Protein AF-A0A6B3CYW4-F1 (afdb_monomer)

Foldseek 3Di:
DEEPDPQQKEFDAQPVLVVVLVVLCVVFNDPPDDADRGQQDMDTPLRLVVLLCVLVVHDPVVDDYDHDDPPRDRYDDDDRVCSCVRRVRHGDADPSNSSNVD

Mean predicted aligned error: 2.9 Å

Radius of gyration: 16.27 Å; Cα contacts (8 Å, |Δi|>4): 127; chains: 1; bounding box: 39×22×42 Å

Solvent-accessible surface area (backbone atoms only — not comparable to full-atom values): 6352 Å² total; per-residue (Å²): 115,43,58,60,69,79,75,39,32,36,55,54,73,46,69,67,45,54,50,52,46,51,52,50,42,73,76,69,52,61,89,95,63,86,69,50,86,52,66,78,45,68,47,34,61,65,58,52,51,49,52,54,30,56,76,69,74,44,64,76,82,76,63,41,77,40,83,63,66,86,89,65,76,50,68,51,81,60,80,23,59,67,33,34,73,75,70,64,51,73,72,82,64,53,69,70,61,42,62,73,73,106

Sequence (102 aa):
PVYASSGNRREWIHALDHCRAIDTVLARGRIGETYHVGTGVEASVEELADLVLDELGLPSSQRTTVPDRPGHDRRYLLDSSKLRDELGWRPQIEFEAGVRET

Structure (mmCIF, N/CA/C/O backbone):
data_AF-A0A6B3CYW4-F1
#
_entry.id   AF-A0A6B3CYW4-F1
#
loop_
_atom_site.group_PDB
_atom_site.id
_atom_site.type_symbol
_atom_site.label_atom_id
_atom_site.label_alt_id
_atom_site.label_comp_id
_atom_site.label_asym_id
_atom_site.label_entity_id
_atom_site.label_seq_id
_atom_site.pdbx_PDB_ins_code
_atom_site.Cartn_x
_atom_site.Cartn_y
_atom_site.Cartn_z
_atom_site.occupancy
_atom_site.B_iso_or_equiv
_atom_site.auth_seq_id
_atom_site.auth_comp_id
_atom_site.auth_asym_id
_atom_site.auth_atom_id
_atom_site.pdbx_PDB_model_num
ATOM 1 N N . PRO A 1 1 ? -5.354 -4.102 17.284 1.00 89.62 1 PRO A N 1
ATOM 2 C CA . PRO A 1 1 ? -5.037 -2.840 17.997 1.00 89.62 1 PRO A CA 1
ATOM 3 C C . PRO A 1 1 ? -4.619 -1.776 16.978 1.00 89.62 1 PRO A C 1
ATOM 5 O O . PRO A 1 1 ? -3.959 -2.123 16.003 1.00 89.62 1 PRO A O 1
ATOM 8 N N . VAL A 1 2 ? -4.999 -0.520 17.191 1.00 92.44 2 VAL A N 1
ATOM 9 C CA . VAL A 1 2 ? -4.631 0.637 16.364 1.00 92.44 2 VAL A CA 1
ATOM 10 C C . VAL A 1 2 ? -3.884 1.661 17.213 1.00 92.44 2 VAL A C 1
ATOM 12 O O . VAL A 1 2 ? -4.086 1.737 18.423 1.00 92.44 2 VAL A O 1
ATOM 15 N N . TYR A 1 3 ? -2.985 2.420 16.598 1.00 93.06 3 TYR A N 1
ATOM 16 C CA . TYR A 1 3 ? -2.235 3.463 17.295 1.00 93.06 3 TYR A CA 1
ATOM 17 C C . TYR A 1 3 ? -3.139 4.646 17.685 1.00 93.06 3 TYR A C 1
ATOM 19 O O . TYR A 1 3 ? -4.175 4.867 17.063 1.00 93.06 3 TYR A O 1
ATOM 27 N N . ALA A 1 4 ? -2.777 5.364 18.750 1.00 86.56 4 ALA A N 1
ATOM 28 C CA . ALA A 1 4 ? -3.594 6.427 19.336 1.00 86.56 4 ALA A CA 1
ATOM 29 C C . ALA A 1 4 ? -3.692 7.677 18.459 1.00 86.56 4 ALA A C 1
ATOM 31 O O . ALA A 1 4 ? -4.749 8.308 18.411 1.00 86.56 4 ALA A O 1
ATOM 32 N N . SER A 1 5 ? -2.609 8.034 17.770 1.00 83.44 5 SER A N 1
ATOM 33 C CA . SER A 1 5 ? -2.627 9.088 16.767 1.00 83.44 5 SER A CA 1
ATOM 34 C C . SER A 1 5 ? -3.475 8.651 15.587 1.00 83.44 5 SER A C 1
ATOM 36 O O . SER A 1 5 ? -3.112 7.726 14.855 1.00 83.44 5 SER A O 1
ATOM 38 N N . SER A 1 6 ? -4.570 9.375 15.381 1.00 72.00 6 SER A N 1
ATOM 39 C CA . SER A 1 6 ? -5.415 9.193 14.217 1.00 72.00 6 SER A CA 1
ATOM 40 C C . SER A 1 6 ? -4.816 9.845 12.973 1.00 72.00 6 SER A C 1
ATOM 42 O O . SER A 1 6 ? -4.092 10.843 13.043 1.00 72.00 6 SER A O 1
ATOM 44 N N . GLY A 1 7 ? -5.106 9.264 11.808 1.00 76.31 7 GLY A N 1
ATOM 45 C CA . GLY A 1 7 ? -4.737 9.849 10.514 1.00 76.31 7 GLY A CA 1
ATOM 46 C C . GLY A 1 7 ? -3.403 9.378 9.935 1.00 76.31 7 GLY A C 1
ATOM 47 O O . GLY A 1 7 ? -2.906 9.992 8.988 1.00 76.31 7 GLY A O 1
ATOM 48 N N . ASN A 1 8 ? -2.835 8.281 10.446 1.00 90.69 8 ASN A N 1
ATOM 49 C CA . ASN A 1 8 ? -1.755 7.590 9.745 1.00 90.69 8 ASN A CA 1
ATOM 50 C C . ASN A 1 8 ? -2.309 6.980 8.453 1.00 90.69 8 ASN A C 1
ATOM 52 O O . ASN A 1 8 ? -3.087 6.030 8.503 1.00 90.69 8 ASN A O 1
ATOM 56 N N . ARG A 1 9 ? -1.908 7.513 7.298 1.00 94.94 9 ARG A N 1
ATOM 57 C CA . ARG A 1 9 ? -2.374 7.046 5.985 1.00 94.94 9 ARG A CA 1
ATOM 58 C C . ARG A 1 9 ? -1.298 6.250 5.273 1.00 94.94 9 ARG A C 1
ATOM 60 O O . ARG A 1 9 ? -0.109 6.585 5.326 1.00 94.94 9 ARG A O 1
ATOM 67 N N . ARG A 1 10 ? -1.715 5.176 4.622 1.00 96.88 10 ARG A N 1
ATOM 68 C CA . ARG A 1 10 ? -0.850 4.332 3.808 1.00 96.88 10 ARG A CA 1
ATOM 69 C C . ARG A 1 10 ? -1.495 4.146 2.453 1.00 96.88 10 ARG A C 1
ATOM 71 O O . ARG A 1 10 ? -2.713 4.030 2.349 1.00 96.88 10 ARG A O 1
ATOM 78 N N . GLU A 1 11 ? -0.656 4.120 1.436 1.00 97.75 11 GLU A N 1
ATOM 79 C CA . GLU A 1 11 ? -1.006 3.534 0.158 1.00 97.75 11 GLU A CA 1
ATOM 80 C C . GLU A 1 11 ? -1.003 2.007 0.293 1.00 97.75 11 GLU A C 1
ATOM 82 O O . GLU A 1 11 ? -0.047 1.430 0.819 1.00 97.75 11 GLU A O 1
ATOM 87 N N . TRP A 1 12 ? -2.074 1.358 -0.161 1.00 98.00 12 TRP A N 1
ATOM 88 C CA . TRP A 1 12 ? -2.235 -0.093 -0.072 1.00 98.00 12 TRP A CA 1
ATOM 89 C C . TRP A 1 12 ? -2.117 -0.731 -1.454 1.00 98.00 12 TRP A C 1
ATOM 91 O O . TRP A 1 12 ? -2.667 -0.231 -2.436 1.00 98.00 12 TRP A O 1
ATOM 101 N N . ILE A 1 13 ? -1.404 -1.853 -1.530 1.00 98.38 13 ILE A N 1
ATOM 102 C CA . ILE A 1 13 ? -1.229 -2.641 -2.750 1.00 98.38 13 ILE A CA 1
ATOM 103 C C . ILE A 1 13 ? -1.327 -4.125 -2.414 1.00 98.38 13 ILE A C 1
ATOM 105 O O . ILE A 1 13 ? -0.717 -4.588 -1.449 1.00 98.38 13 ILE A O 1
ATOM 109 N N . HIS A 1 14 ? -2.072 -4.879 -3.221 1.00 98.50 14 HIS A N 1
ATOM 110 C CA . HIS A 1 14 ? -2.093 -6.329 -3.095 1.00 98.50 14 HIS A CA 1
ATOM 111 C C . HIS A 1 14 ? -0.727 -6.915 -3.482 1.00 98.50 14 HIS A C 1
ATOM 113 O O . HIS A 1 14 ? -0.122 -6.501 -4.476 1.00 98.50 14 HIS A O 1
ATOM 119 N N . ALA A 1 15 ? -0.240 -7.912 -2.738 1.00 98.44 15 ALA A N 1
ATOM 120 C CA . ALA A 1 15 ? 1.095 -8.477 -2.954 1.00 98.44 15 ALA A CA 1
ATOM 121 C C . ALA A 1 15 ? 1.298 -8.987 -4.394 1.00 98.44 15 ALA A C 1
ATOM 123 O O . ALA A 1 15 ? 2.353 -8.763 -4.987 1.00 98.44 15 ALA A O 1
ATOM 124 N N . LEU A 1 16 ? 0.266 -9.591 -4.998 1.00 98.56 16 LEU A N 1
ATOM 125 C CA . LEU A 1 16 ? 0.328 -10.049 -6.392 1.00 98.56 16 LEU A CA 1
ATOM 126 C C . LEU A 1 16 ? 0.506 -8.903 -7.395 1.00 98.56 16 LEU A C 1
ATOM 128 O O . LEU A 1 16 ? 1.233 -9.072 -8.371 1.00 98.56 16 LEU A O 1
ATOM 132 N N . ASP A 1 17 ? -0.099 -7.736 -7.166 1.00 98.62 17 ASP A N 1
ATOM 133 C CA . ASP A 1 17 ? 0.105 -6.577 -8.043 1.00 98.62 17 ASP A CA 1
ATOM 134 C C . ASP A 1 17 ? 1.519 -6.017 -7.916 1.00 98.62 17 ASP A C 1
ATOM 136 O O . ASP A 1 17 ? 2.125 -5.648 -8.925 1.00 98.62 17 ASP A O 1
ATOM 140 N N . HIS A 1 18 ? 2.086 -6.036 -6.707 1.00 98.69 18 HIS A N 1
ATOM 141 C CA . HIS A 1 18 ? 3.492 -5.700 -6.508 1.00 98.69 18 HIS A CA 1
ATOM 142 C C . HIS A 1 18 ? 4.406 -6.681 -7.262 1.00 98.69 18 HIS A C 1
ATOM 144 O O . HIS A 1 18 ? 5.320 -6.259 -7.969 1.00 98.69 18 HIS A O 1
ATOM 150 N N . CYS A 1 19 ? 4.141 -7.988 -7.190 1.00 98.75 19 CYS A N 1
ATOM 151 C CA . CYS A 1 19 ? 4.896 -8.988 -7.950 1.00 98.75 19 CYS A CA 1
ATOM 152 C C . CYS A 1 19 ? 4.768 -8.790 -9.469 1.00 98.75 19 CYS A C 1
ATOM 154 O O . CYS A 1 19 ? 5.778 -8.847 -10.167 1.00 98.75 19 CYS A O 1
ATOM 156 N N . ARG A 1 20 ? 3.568 -8.487 -9.986 1.00 98.75 20 ARG A N 1
ATOM 157 C CA . ARG A 1 20 ? 3.361 -8.144 -11.408 1.00 98.75 20 ARG A CA 1
ATOM 158 C C . ARG A 1 20 ? 4.147 -6.897 -11.817 1.00 98.75 20 ARG A C 1
ATOM 160 O O . ARG A 1 20 ? 4.618 -6.820 -12.951 1.00 98.75 20 ARG A O 1
ATOM 167 N N . ALA A 1 21 ? 4.300 -5.926 -10.916 1.00 98.75 21 ALA A N 1
ATOM 168 C CA . ALA A 1 21 ? 5.115 -4.739 -11.159 1.00 98.75 21 ALA A CA 1
ATOM 169 C C . ALA A 1 21 ? 6.595 -5.099 -11.292 1.00 98.75 21 ALA A C 1
ATOM 171 O O . ALA A 1 21 ? 7.242 -4.680 -12.250 1.00 98.75 21 ALA A O 1
ATOM 172 N N . ILE A 1 22 ? 7.108 -5.921 -10.370 1.00 98.75 22 ILE A N 1
ATOM 173 C CA . ILE A 1 22 ? 8.483 -6.431 -10.418 1.00 98.75 22 ILE A CA 1
ATOM 174 C C . ILE A 1 22 ? 8.713 -7.196 -11.722 1.00 98.75 22 ILE A C 1
ATOM 176 O O . ILE A 1 22 ? 9.675 -6.902 -12.423 1.00 98.75 22 ILE A O 1
ATOM 180 N N . ASP A 1 23 ? 7.819 -8.117 -12.084 1.00 98.75 23 ASP A N 1
ATOM 181 C CA . ASP A 1 23 ? 7.905 -8.877 -13.337 1.00 98.75 23 ASP A CA 1
ATOM 182 C C . ASP A 1 23 ? 7.917 -7.954 -14.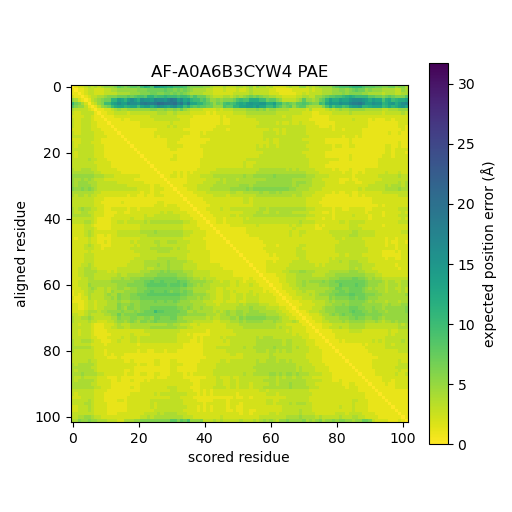569 1.00 98.75 23 ASP A C 1
ATOM 184 O O . ASP A 1 23 ? 8.747 -8.094 -15.468 1.00 98.75 23 ASP A O 1
ATOM 188 N N . THR A 1 24 ? 7.079 -6.913 -14.563 1.00 98.75 24 THR A N 1
ATOM 189 C CA . THR A 1 24 ? 7.059 -5.900 -15.628 1.00 98.75 24 THR A CA 1
ATOM 190 C C . THR A 1 24 ? 8.390 -5.146 -15.736 1.00 98.75 24 THR A C 1
ATOM 192 O O . THR A 1 24 ? 8.907 -4.957 -16.841 1.00 98.75 24 THR A O 1
ATOM 195 N N . VAL A 1 25 ? 8.971 -4.734 -14.605 1.00 98.69 25 VAL A N 1
ATOM 196 C CA . VAL A 1 25 ? 10.274 -4.050 -14.558 1.00 98.69 25 VAL A CA 1
ATOM 197 C C . VAL A 1 25 ? 11.407 -4.988 -14.978 1.00 98.69 25 VAL A C 1
ATOM 199 O O . VAL A 1 25 ? 12.294 -4.562 -15.710 1.00 98.69 25 VAL A O 1
ATOM 202 N N . LEU A 1 26 ? 11.369 -6.263 -14.591 1.00 98.62 26 LEU A N 1
ATOM 203 C CA . LEU A 1 26 ? 12.352 -7.261 -15.022 1.00 98.62 26 LEU A CA 1
ATOM 204 C C . LEU A 1 26 ? 12.319 -7.472 -16.539 1.00 98.62 26 LEU A C 1
ATOM 206 O O . LEU A 1 26 ? 13.369 -7.553 -17.171 1.00 98.62 26 LEU A O 1
ATOM 210 N N . ALA A 1 27 ? 11.125 -7.543 -17.128 1.00 98.44 27 ALA A N 1
ATOM 211 C CA . ALA A 1 27 ? 10.962 -7.815 -18.551 1.00 98.44 27 ALA A CA 1
ATOM 212 C C . ALA A 1 27 ? 11.252 -6.601 -19.448 1.00 98.44 27 ALA A C 1
ATOM 214 O O . ALA A 1 27 ? 11.662 -6.775 -20.597 1.00 98.44 27 ALA A O 1
ATOM 215 N N . ARG A 1 28 ? 10.960 -5.379 -18.978 1.00 98.31 28 ARG A N 1
ATOM 216 C CA . ARG A 1 28 ? 10.900 -4.177 -19.838 1.00 98.31 28 ARG A CA 1
ATOM 217 C C . ARG A 1 28 ? 11.534 -2.923 -19.239 1.00 98.31 28 ARG A C 1
ATOM 219 O O . ARG A 1 28 ? 11.608 -1.905 -19.923 1.00 98.31 28 ARG A O 1
ATOM 226 N N . GLY A 1 29 ? 11.959 -2.965 -17.980 1.00 98.44 29 GLY A N 1
ATOM 227 C CA . GLY A 1 29 ? 12.590 -1.836 -17.307 1.00 98.44 29 GLY A CA 1
ATOM 228 C C . GLY A 1 29 ? 13.961 -1.500 -17.889 1.00 98.44 29 GLY A C 1
ATOM 229 O O . GLY A 1 29 ? 14.615 -2.313 -18.543 1.00 98.44 29 GLY A O 1
ATOM 230 N N . ARG A 1 30 ? 14.416 -0.272 -17.636 1.00 98.56 30 ARG A N 1
ATOM 231 C CA . ARG A 1 30 ? 15.747 0.190 -18.045 1.00 98.56 30 ARG A CA 1
ATOM 232 C C . ARG A 1 30 ? 16.751 0.015 -16.903 1.00 98.56 30 ARG A C 1
ATOM 234 O O . ARG A 1 30 ? 16.469 0.362 -15.759 1.00 98.56 30 ARG A O 1
ATOM 241 N N . ILE A 1 31 ? 17.942 -0.493 -17.218 1.00 98.25 31 ILE A N 1
ATOM 242 C CA . ILE A 1 31 ? 19.037 -0.633 -16.245 1.00 98.25 31 ILE A CA 1
ATOM 243 C C . ILE A 1 31 ? 19.417 0.745 -15.693 1.00 98.25 31 ILE A C 1
ATOM 245 O O . ILE A 1 31 ? 19.576 1.697 -16.452 1.00 98.25 31 ILE A O 1
ATOM 249 N N . GLY A 1 32 ? 19.592 0.828 -14.373 1.00 98.19 32 GLY A N 1
ATOM 250 C CA . GLY A 1 32 ? 19.946 2.066 -13.674 1.00 98.19 32 GLY A CA 1
ATOM 251 C C . GLY A 1 32 ? 18.754 2.959 -13.326 1.00 98.19 32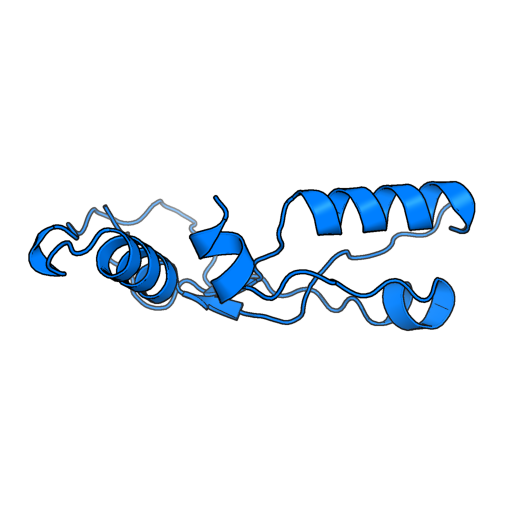 GLY A C 1
ATOM 252 O O . GLY A 1 32 ? 18.929 3.927 -12.593 1.00 98.19 32 GLY A O 1
ATOM 253 N N . GLU A 1 33 ? 17.547 2.623 -13.787 1.00 98.50 33 GLU A N 1
ATOM 254 C CA . GLU A 1 33 ? 16.343 3.383 -13.472 1.00 98.50 33 GLU A CA 1
ATOM 255 C C . GLU A 1 33 ? 15.615 2.827 -12.244 1.00 98.50 33 GLU A C 1
ATOM 257 O O . GLU A 1 33 ? 15.485 1.618 -12.058 1.00 98.50 33 GLU A O 1
ATOM 262 N N . THR A 1 34 ? 15.053 3.736 -11.449 1.00 98.44 34 THR A N 1
ATOM 263 C CA . THR A 1 34 ? 14.114 3.406 -10.369 1.00 98.44 34 THR A CA 1
ATOM 264 C C . THR A 1 34 ? 12.674 3.571 -10.850 1.00 98.44 34 THR A C 1
ATOM 266 O O . THR A 1 34 ? 12.355 4.550 -11.536 1.00 98.44 34 THR A O 1
ATOM 269 N N . TYR A 1 35 ? 11.806 2.643 -10.444 1.00 98.75 35 TYR A N 1
ATOM 270 C CA . TYR A 1 35 ? 10.364 2.663 -10.685 1.00 98.75 35 TYR A CA 1
ATOM 271 C C . TYR A 1 35 ? 9.623 2.532 -9.352 1.00 98.75 35 TYR A C 1
ATOM 273 O O . TYR A 1 35 ? 9.791 1.541 -8.645 1.00 98.75 35 TYR A O 1
ATOM 281 N N . HIS A 1 36 ? 8.806 3.525 -8.996 1.00 98.69 36 HIS A N 1
ATOM 282 C CA . HIS A 1 36 ? 7.903 3.397 -7.854 1.00 98.69 36 HIS A CA 1
ATOM 283 C C . HIS A 1 36 ? 6.719 2.498 -8.209 1.00 98.69 36 HIS A C 1
ATOM 285 O O . HIS A 1 36 ? 6.112 2.646 -9.271 1.00 98.69 36 HIS A O 1
ATOM 291 N N . VAL A 1 37 ? 6.367 1.606 -7.286 1.00 98.50 37 VAL A N 1
ATOM 292 C CA . VAL A 1 37 ? 5.231 0.690 -7.407 1.00 98.50 37 VAL A CA 1
ATOM 293 C C . VAL A 1 37 ? 4.161 1.127 -6.413 1.00 98.50 37 VAL A C 1
ATOM 295 O O . VAL A 1 37 ? 4.357 0.999 -5.209 1.00 98.50 37 VAL A O 1
ATOM 298 N N . GLY A 1 38 ? 3.044 1.646 -6.919 1.00 97.69 38 GLY A N 1
ATOM 299 C CA . GLY A 1 38 ? 1.966 2.195 -6.097 1.00 97.69 38 GLY A CA 1
ATOM 300 C C . GLY A 1 38 ? 0.620 2.187 -6.821 1.00 97.69 38 GLY A C 1
ATOM 301 O O . GLY A 1 38 ? 0.550 2.296 -8.051 1.00 97.69 38 GLY A O 1
ATOM 302 N N . THR A 1 39 ? -0.463 2.029 -6.067 1.00 97.56 39 THR A N 1
ATOM 303 C CA . THR A 1 39 ? -1.842 2.006 -6.576 1.00 97.56 39 THR A CA 1
ATOM 304 C C . THR A 1 39 ? -2.444 3.404 -6.712 1.00 97.56 39 THR A C 1
ATOM 306 O O . THR A 1 39 ? -3.294 3.622 -7.576 1.00 97.56 39 THR A O 1
ATOM 309 N N . GLY A 1 40 ? -1.966 4.371 -5.933 1.00 96.31 40 GLY A N 1
ATOM 310 C CA . GLY A 1 40 ? -2.590 5.665 -5.679 1.00 96.31 40 GLY A CA 1
ATOM 311 C C . GLY A 1 40 ? -3.753 5.591 -4.684 1.00 96.31 40 GLY A C 1
ATOM 312 O O . GLY A 1 40 ? -4.353 6.620 -4.383 1.00 96.31 40 GLY A O 1
ATOM 313 N N . VAL A 1 41 ? -4.087 4.395 -4.185 1.00 96.88 41 VAL A N 1
ATOM 314 C CA . VAL A 1 41 ? -5.213 4.163 -3.278 1.00 96.88 41 VAL A CA 1
ATOM 315 C C . VAL A 1 41 ? -4.712 4.221 -1.845 1.00 96.88 41 VAL A C 1
ATOM 317 O O . VAL A 1 41 ? -3.933 3.377 -1.403 1.00 96.88 41 VAL A O 1
ATOM 320 N N . GLU A 1 42 ? -5.172 5.232 -1.114 1.00 96.56 42 GLU A N 1
ATOM 321 C CA . GLU A 1 42 ? -4.813 5.445 0.281 1.00 96.56 42 GLU A CA 1
ATOM 322 C C . GLU A 1 42 ? -5.980 5.145 1.215 1.00 96.56 42 GLU A C 1
ATOM 324 O O . GLU A 1 42 ? -7.083 5.650 1.013 1.00 96.56 42 GLU A O 1
ATOM 329 N N . ALA A 1 43 ? -5.682 4.453 2.309 1.00 95.81 43 ALA A N 1
ATOM 330 C CA . ALA A 1 43 ? -6.575 4.301 3.448 1.00 95.81 43 ALA A CA 1
ATOM 331 C C . ALA A 1 43 ? -5.778 4.458 4.749 1.00 95.81 43 ALA A C 1
ATOM 333 O O . ALA A 1 43 ? -4.572 4.186 4.821 1.00 95.81 43 ALA A O 1
ATOM 334 N N . SER A 1 44 ? -6.445 4.945 5.783 1.00 95.00 44 S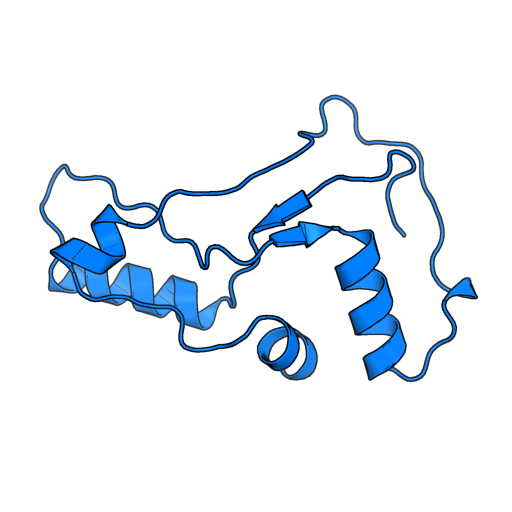ER A N 1
ATOM 335 C CA . SER A 1 44 ? -5.940 4.957 7.148 1.00 95.00 44 SER A CA 1
ATOM 336 C C . SER A 1 44 ? -5.910 3.546 7.736 1.00 95.00 44 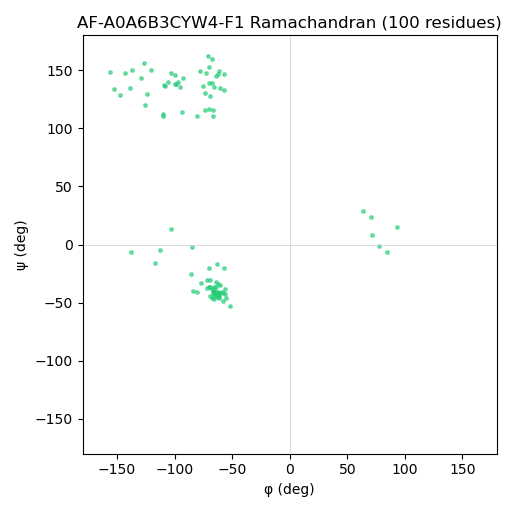SER A C 1
ATOM 338 O O . SER A 1 44 ? -6.555 2.620 7.240 1.00 95.00 44 SER A O 1
ATOM 340 N N . VAL A 1 45 ? -5.140 3.369 8.809 1.00 92.50 45 VAL A N 1
ATOM 341 C CA . VAL A 1 45 ? -5.098 2.092 9.537 1.00 92.50 45 VAL A CA 1
ATOM 342 C C . VAL A 1 45 ? -6.462 1.786 10.164 1.00 92.50 45 VAL A C 1
ATOM 344 O O . VAL A 1 45 ? -6.849 0.626 10.266 1.00 92.50 45 VAL A O 1
ATOM 347 N N . GLU A 1 46 ? -7.200 2.821 10.555 1.00 92.81 46 GLU A N 1
ATOM 348 C CA . GLU A 1 46 ? -8.549 2.733 11.097 1.00 92.81 46 GLU A CA 1
ATOM 349 C C . GLU A 1 46 ? -9.559 2.269 10.050 1.00 92.81 46 GLU A C 1
ATOM 351 O O . GLU A 1 46 ? -10.315 1.349 10.343 1.00 92.81 46 GLU A O 1
ATOM 356 N N . GLU A 1 47 ? -9.518 2.833 8.837 1.00 94.56 47 GLU A N 1
ATOM 357 C CA . GLU A 1 47 ? -10.362 2.402 7.710 1.00 94.56 47 GLU A CA 1
ATOM 358 C C . GLU A 1 47 ? -10.088 0.941 7.330 1.00 94.56 47 GLU A C 1
ATOM 360 O O . GLU A 1 47 ? -11.029 0.179 7.122 1.00 94.56 47 GLU A O 1
ATOM 365 N N . LEU A 1 48 ? -8.817 0.513 7.302 1.00 95.19 48 LEU A N 1
ATOM 366 C CA . LEU A 1 48 ? -8.488 -0.899 7.083 1.00 95.19 48 LEU A CA 1
ATOM 367 C C . LEU A 1 48 ? -9.013 -1.788 8.220 1.00 95.19 48 LEU A C 1
ATOM 369 O O . LEU A 1 48 ? -9.552 -2.859 7.962 1.00 95.19 48 LEU A O 1
ATOM 373 N N . ALA A 1 49 ? -8.837 -1.371 9.476 1.00 94.62 49 ALA A N 1
ATOM 374 C CA . ALA A 1 49 ? -9.303 -2.146 10.621 1.00 94.62 49 ALA A CA 1
ATOM 375 C C . ALA A 1 49 ? -10.831 -2.302 10.618 1.00 94.62 49 ALA A C 1
ATOM 377 O O . ALA A 1 49 ? -11.317 -3.390 10.915 1.00 94.62 49 ALA A O 1
ATOM 378 N N . ASP A 1 50 ? -11.566 -1.245 10.266 1.00 94.38 50 ASP A N 1
ATOM 379 C CA . ASP A 1 50 ? -1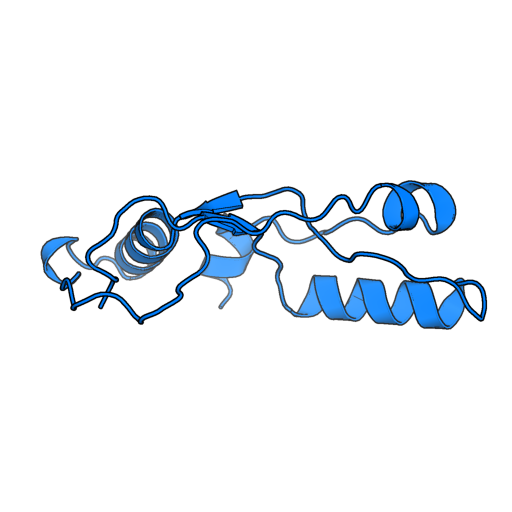3.024 -1.289 10.145 1.00 94.38 50 ASP A CA 1
ATOM 380 C C . ASP A 1 50 ? -13.450 -2.215 8.999 1.00 94.38 50 ASP A C 1
ATOM 382 O O . ASP A 1 50 ? -14.279 -3.091 9.222 1.00 94.38 50 ASP A O 1
ATOM 386 N N . LEU A 1 51 ? -12.798 -2.140 7.831 1.00 96.19 51 LEU A N 1
ATOM 387 C CA . LEU A 1 51 ? -13.075 -3.042 6.707 1.00 96.19 51 LEU A CA 1
ATOM 388 C C . LEU A 1 51 ? -12.865 -4.524 7.068 1.00 96.19 51 LEU A C 1
ATOM 390 O O . LEU A 1 51 ? -13.671 -5.372 6.693 1.00 96.19 51 LEU A O 1
ATOM 394 N N . VAL A 1 52 ? -11.804 -4.843 7.816 1.00 96.88 52 VAL A N 1
ATOM 395 C CA . VAL A 1 52 ? -11.538 -6.216 8.282 1.00 96.88 52 VAL A CA 1
ATOM 396 C C . VAL A 1 52 ? -12.595 -6.679 9.288 1.00 96.88 52 VAL A C 1
ATOM 398 O O . VAL A 1 52 ? -13.031 -7.826 9.235 1.00 96.88 52 VAL A O 1
ATOM 401 N N . LEU A 1 53 ? -13.012 -5.818 10.220 1.00 97.44 53 LEU A N 1
ATOM 402 C CA . LEU A 1 53 ? -14.058 -6.167 11.185 1.00 97.44 53 LEU A CA 1
ATOM 403 C C . LEU A 1 53 ? -15.405 -6.389 10.492 1.00 97.44 53 LEU A C 1
ATOM 405 O O . LEU A 1 53 ? -16.083 -7.364 10.816 1.00 97.44 53 LEU A O 1
ATOM 409 N N . ASP A 1 54 ? -15.746 -5.541 9.522 1.00 97.06 54 ASP A N 1
ATOM 410 C CA . ASP A 1 54 ? -16.970 -5.652 8.731 1.00 97.06 54 ASP A CA 1
ATOM 411 C C . ASP A 1 54 ? -17.005 -6.963 7.933 1.00 97.06 54 ASP A C 1
ATOM 413 O O . ASP A 1 54 ? -18.005 -7.681 7.991 1.00 97.06 54 AS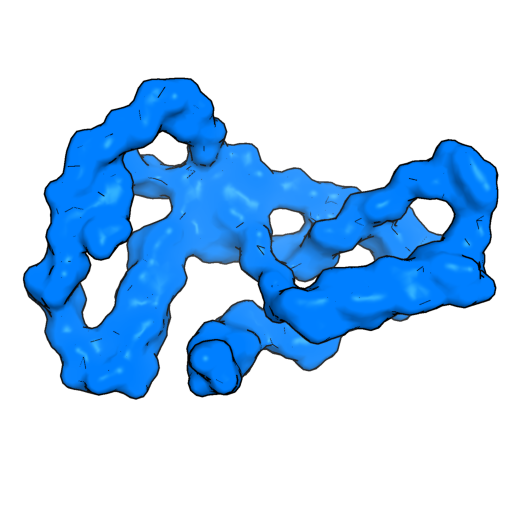P A O 1
ATOM 417 N N . GLU A 1 55 ? -15.908 -7.328 7.259 1.00 97.50 55 GLU A N 1
ATOM 418 C CA . GLU A 1 55 ? -15.812 -8.587 6.501 1.00 97.50 55 GLU A CA 1
ATOM 419 C C . GLU A 1 55 ? -15.963 -9.822 7.404 1.00 97.50 55 GLU A C 1
ATOM 421 O O . GLU A 1 55 ? -16.569 -10.823 7.024 1.00 97.50 55 GLU A O 1
ATOM 426 N N . LEU A 1 56 ? -15.475 -9.741 8.644 1.00 97.38 56 LEU A N 1
ATOM 427 C CA . LEU A 1 56 ? -15.598 -10.816 9.631 1.00 97.38 56 LEU A CA 1
ATOM 428 C C . LEU A 1 56 ? -16.925 -10.792 10.412 1.00 97.38 56 LEU A C 1
ATOM 430 O O . LEU A 1 56 ? -17.148 -11.663 11.257 1.00 97.38 56 LEU A O 1
ATOM 434 N N . GLY A 1 57 ? -17.800 -9.808 10.179 1.00 97.69 57 GLY A N 1
ATOM 435 C CA . GLY A 1 57 ? -19.044 -9.632 10.934 1.00 97.69 57 GLY A CA 1
ATOM 436 C C . GLY A 1 57 ? -18.823 -9.320 12.420 1.00 97.69 57 GLY A C 1
ATOM 437 O O . GLY A 1 57 ? -19.641 -9.690 13.267 1.00 97.69 57 GLY A O 1
ATOM 438 N N . LEU A 1 58 ? -17.703 -8.678 12.758 1.00 98.00 58 LEU A N 1
ATOM 439 C CA . LEU A 1 58 ? -17.321 -8.330 14.123 1.00 98.00 58 LEU A CA 1
ATOM 440 C C . LEU A 1 58 ? -17.651 -6.865 14.439 1.00 98.00 58 LEU A C 1
ATOM 442 O O . LEU A 1 58 ? -17.534 -5.992 13.585 1.00 98.00 58 LEU A O 1
ATOM 446 N N . PRO A 1 59 ? -18.027 -6.548 15.689 1.00 96.88 59 PRO A N 1
ATOM 447 C CA . PRO A 1 59 ? -18.317 -5.173 16.066 1.00 96.88 59 PRO A CA 1
ATOM 448 C C . PRO A 1 59 ? -17.039 -4.330 16.157 1.00 96.88 59 PRO A C 1
ATOM 450 O O . PRO A 1 59 ? -16.003 -4.793 16.641 1.00 96.88 59 PRO A O 1
ATOM 453 N N . SER A 1 60 ? -17.153 -3.039 15.837 1.00 92.25 60 SER A N 1
ATOM 454 C CA . SER A 1 60 ? -16.069 -2.049 15.965 1.00 92.25 60 SER A CA 1
ATOM 455 C C . SER A 1 60 ? -15.493 -1.926 17.383 1.00 92.25 60 SER A C 1
ATOM 457 O O . SER A 1 60 ? -14.353 -1.497 17.555 1.00 92.25 60 SER A O 1
ATOM 459 N N . SER A 1 61 ? -16.233 -2.361 18.411 1.00 94.75 61 SER A N 1
ATOM 460 C CA . SER A 1 61 ? -15.768 -2.419 19.805 1.00 94.75 61 SER A CA 1
ATOM 461 C C . SER A 1 61 ? -14.593 -3.379 20.037 1.00 94.75 61 SER A C 1
ATOM 463 O O . SER A 1 61 ? -13.910 -3.260 21.052 1.00 94.75 61 SER A O 1
ATOM 465 N N . GLN A 1 62 ? -14.321 -4.302 19.108 1.00 95.38 62 GLN A N 1
ATOM 466 C CA . GLN A 1 62 ? -13.128 -5.162 19.121 1.00 95.38 62 GLN A CA 1
ATOM 467 C C . GLN A 1 62 ? -11.836 -4.385 18.821 1.00 95.38 62 GLN A C 1
ATOM 469 O O . GLN A 1 62 ? -10.735 -4.831 19.155 1.00 95.38 62 GLN A O 1
ATOM 474 N N . ARG A 1 63 ? -11.941 -3.205 18.200 1.00 94.25 63 ARG A N 1
ATOM 475 C CA . ARG A 1 63 ? -10.791 -2.346 17.929 1.00 94.25 63 ARG A CA 1
ATOM 476 C C . ARG A 1 63 ? -10.325 -1.681 19.221 1.00 94.25 63 ARG A C 1
ATOM 478 O O . ARG A 1 63 ? -11.015 -0.851 19.802 1.00 94.25 63 ARG A O 1
ATOM 485 N N . THR A 1 64 ? -9.110 -2.012 19.643 1.00 93.94 64 THR A N 1
ATOM 486 C CA . THR A 1 64 ? -8.450 -1.400 20.803 1.00 93.94 64 THR A CA 1
ATOM 487 C C . THR A 1 64 ? -7.394 -0.392 20.377 1.00 93.94 64 THR A C 1
ATOM 489 O O . THR A 1 64 ? -6.722 -0.587 19.365 1.00 93.94 64 THR A O 1
ATOM 492 N N . THR A 1 65 ? -7.209 0.658 21.173 1.00 93.19 65 THR A N 1
ATOM 493 C CA . THR A 1 65 ? -6.188 1.684 20.936 1.00 93.19 65 THR A CA 1
ATOM 494 C C . THR A 1 65 ? -4.956 1.436 21.802 1.00 93.19 65 THR A C 1
ATOM 496 O O . THR A 1 65 ? -5.080 1.105 22.981 1.00 93.19 65 THR A O 1
ATOM 499 N N . VAL A 1 66 ? -3.765 1.611 21.234 1.00 94.69 66 VAL A N 1
ATOM 500 C CA . VAL A 1 66 ? -2.47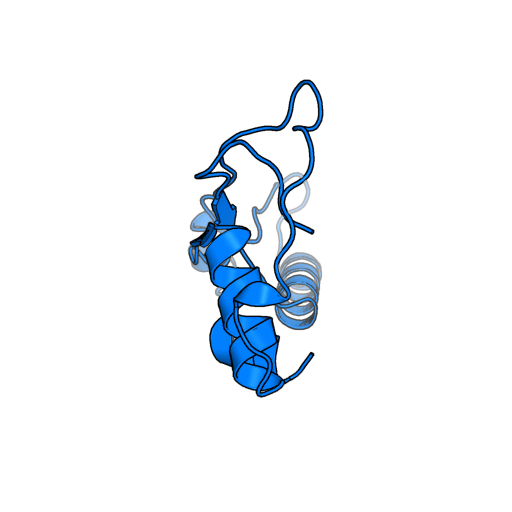3 1.479 21.925 1.00 94.69 66 VAL A CA 1
ATOM 501 C C . VAL A 1 66 ? -1.610 2.735 21.733 1.00 94.69 66 VAL A C 1
ATOM 503 O O . VAL A 1 66 ? -1.811 3.454 20.752 1.00 94.69 66 VAL A O 1
ATOM 506 N N . PRO A 1 67 ? -0.650 3.025 22.636 1.00 94.50 67 PRO A N 1
ATOM 507 C CA . PRO A 1 67 ? 0.241 4.176 22.491 1.00 94.50 67 PRO A CA 1
ATOM 508 C C . PRO A 1 67 ? 1.014 4.163 21.172 1.00 94.50 67 PRO A C 1
ATOM 510 O O . PRO A 1 67 ? 1.394 3.099 20.680 1.00 94.50 67 PRO A O 1
ATOM 513 N N . ASP A 1 68 ? 1.279 5.349 20.631 1.00 91.94 68 ASP A N 1
ATOM 514 C CA . ASP A 1 68 ? 1.986 5.505 19.363 1.00 91.94 68 ASP A CA 1
ATOM 515 C C . ASP A 1 68 ? 3.411 4.958 19.392 1.00 91.94 68 ASP A C 1
ATOM 517 O O . ASP A 1 68 ? 4.141 5.066 20.380 1.00 91.94 68 ASP A O 1
ATOM 521 N N . ARG A 1 69 ? 3.842 4.440 18.241 1.00 90.81 69 ARG A N 1
ATOM 522 C CA . ARG A 1 69 ? 5.251 4.152 17.990 1.00 90.81 69 ARG A CA 1
ATOM 523 C C . ARG A 1 69 ? 6.032 5.475 17.865 1.00 90.81 69 ARG A C 1
ATOM 525 O O . ARG A 1 69 ? 5.663 6.310 17.038 1.00 90.81 69 ARG A O 1
ATOM 532 N N . PRO A 1 70 ? 7.140 5.674 18.604 1.00 93.62 70 PRO A N 1
ATOM 533 C CA . PRO A 1 70 ? 7.997 6.842 18.414 1.00 93.62 70 PRO A CA 1
ATOM 534 C C . PRO A 1 70 ? 8.510 6.941 16.972 1.00 93.62 70 PRO A C 1
ATOM 536 O O . PRO A 1 70 ? 8.978 5.950 16.411 1.00 93.62 70 PRO A O 1
ATOM 539 N N . GLY A 1 71 ? 8.421 8.136 16.381 1.00 91.81 71 GLY A N 1
ATOM 540 C CA . GLY A 1 71 ? 8.856 8.381 15.001 1.00 91.81 71 GLY A CA 1
ATOM 541 C C . GLY A 1 71 ? 7.968 7.733 13.935 1.00 91.81 71 GLY A C 1
ATOM 542 O O . GLY A 1 71 ? 8.449 7.442 12.846 1.00 91.81 71 GLY A O 1
ATOM 543 N N . HIS A 1 72 ? 6.698 7.451 14.239 1.00 92.06 72 HIS A N 1
ATOM 544 C CA . HIS A 1 72 ? 5.784 6.892 13.249 1.00 92.06 72 HIS A CA 1
ATOM 545 C C . HIS A 1 72 ? 5.442 7.931 12.175 1.00 92.06 72 HIS A C 1
ATOM 547 O O . HIS A 1 72 ? 4.826 8.960 12.462 1.00 92.06 72 HIS A O 1
ATOM 553 N N . ASP A 1 73 ? 5.832 7.652 10.933 1.00 92.81 73 ASP A N 1
ATOM 554 C CA . ASP A 1 73 ? 5.528 8.538 9.816 1.00 92.81 73 ASP A CA 1
ATOM 555 C C . ASP A 1 73 ? 4.025 8.609 9.549 1.00 92.81 73 ASP A C 1
ATOM 557 O O . ASP A 1 73 ? 3.312 7.599 9.487 1.00 92.81 73 ASP A O 1
ATOM 561 N N . ARG A 1 74 ? 3.545 9.833 9.328 1.00 92.12 74 ARG A N 1
ATOM 562 C CA . ARG A 1 74 ? 2.113 10.111 9.183 1.00 92.12 74 ARG A CA 1
ATOM 563 C C . ARG A 1 74 ? 1.531 9.599 7.875 1.00 92.12 74 ARG A C 1
ATOM 565 O O . ARG A 1 74 ? 0.398 9.137 7.851 1.00 92.12 74 ARG A O 1
ATOM 572 N N . ARG A 1 75 ? 2.268 9.684 6.770 1.00 95.31 75 ARG A N 1
ATOM 573 C CA . ARG A 1 75 ? 1.713 9.393 5.447 1.00 95.31 75 ARG A CA 1
ATOM 574 C C . ARG A 1 75 ? 2.778 8.918 4.477 1.00 95.31 75 ARG A C 1
ATOM 576 O O . ARG A 1 75 ? 3.810 9.568 4.348 1.00 95.31 75 ARG A O 1
ATOM 583 N N . TYR A 1 76 ? 2.462 7.851 3.751 1.00 96.50 76 TYR A N 1
ATOM 584 C CA . TYR A 1 76 ? 3.209 7.423 2.574 1.00 96.50 76 TYR A CA 1
ATOM 585 C C . TYR A 1 76 ? 2.264 7.326 1.383 1.00 96.50 76 TYR A C 1
ATOM 587 O O . TYR A 1 76 ? 1.219 6.686 1.483 1.00 96.50 76 TYR A O 1
ATOM 595 N N . LEU A 1 77 ? 2.663 7.954 0.281 1.00 96.69 77 LEU A N 1
ATOM 596 C CA . LEU A 1 77 ? 2.012 7.863 -1.018 1.00 96.69 77 LEU A CA 1
ATOM 597 C C . LEU A 1 77 ? 3.084 7.994 -2.095 1.00 96.69 77 LEU A C 1
ATOM 599 O O . LEU A 1 77 ? 3.877 8.939 -2.052 1.00 96.69 77 LEU A O 1
ATOM 603 N N . LEU A 1 78 ? 3.105 7.065 -3.044 1.00 97.31 78 LEU A N 1
ATOM 604 C CA . LEU A 1 78 ? 4.047 7.081 -4.150 1.00 97.31 78 LEU A CA 1
ATOM 605 C C . LEU A 1 78 ? 3.412 7.662 -5.414 1.00 97.31 78 LEU A C 1
ATOM 607 O O . LEU A 1 78 ? 2.296 7.322 -5.799 1.00 97.31 78 LEU A O 1
ATOM 611 N N . ASP A 1 79 ? 4.181 8.486 -6.120 1.00 97.88 79 ASP A N 1
ATOM 612 C CA . ASP A 1 79 ? 3.915 8.751 -7.529 1.00 97.88 79 ASP A CA 1
ATOM 613 C C . ASP A 1 79 ? 4.487 7.598 -8.366 1.00 97.88 79 ASP A C 1
ATOM 615 O O . ASP A 1 79 ? 5.707 7.429 -8.455 1.00 97.88 79 ASP A O 1
ATOM 619 N N . SER A 1 80 ? 3.595 6.800 -8.958 1.00 98.00 80 SER A N 1
ATOM 620 C CA . SER A 1 80 ? 3.917 5.657 -9.823 1.00 98.00 80 SER A CA 1
ATOM 621 C C . SER A 1 80 ? 3.735 5.952 -11.318 1.00 98.00 80 SER A C 1
ATOM 623 O O . SER A 1 80 ? 3.752 5.024 -12.131 1.00 98.00 80 SER A O 1
ATOM 625 N N . SER A 1 81 ? 3.591 7.225 -11.712 1.00 98.44 81 SER A N 1
ATOM 626 C CA . SER A 1 81 ? 3.332 7.626 -13.106 1.00 98.44 81 SER A CA 1
ATOM 627 C C . SER A 1 81 ? 4.398 7.098 -14.063 1.00 98.44 81 SER A C 1
ATOM 629 O O . SER A 1 81 ? 4.061 6.498 -15.073 1.00 98.44 81 SER A O 1
ATOM 631 N N . LYS A 1 82 ? 5.683 7.156 -13.688 1.00 98.62 82 LYS A N 1
ATOM 632 C CA . LYS A 1 82 ? 6.783 6.617 -14.509 1.00 98.62 82 LYS A CA 1
ATOM 633 C C . LYS A 1 82 ? 6.595 5.141 -14.880 1.00 98.62 82 LYS A C 1
ATOM 635 O O . LYS A 1 82 ? 6.790 4.763 -16.028 1.00 98.62 82 LYS A O 1
ATOM 640 N N . LEU A 1 83 ? 6.220 4.299 -13.917 1.00 98.69 83 LEU A N 1
ATOM 641 C CA . LEU A 1 83 ? 6.001 2.871 -14.156 1.00 98.69 83 LEU A CA 1
ATOM 642 C C . LEU A 1 83 ? 4.789 2.638 -15.075 1.00 98.69 83 LEU A C 1
ATOM 644 O O . LEU A 1 83 ? 4.837 1.785 -15.964 1.00 98.69 83 LEU A O 1
ATOM 648 N N . ARG A 1 84 ? 3.723 3.421 -14.879 1.00 98.38 84 ARG A N 1
ATOM 649 C CA . ARG A 1 84 ? 2.483 3.347 -15.664 1.00 98.38 84 ARG A CA 1
ATOM 650 C C . ARG A 1 84 ? 2.686 3.817 -17.101 1.00 98.38 84 ARG A C 1
ATOM 652 O O . ARG A 1 84 ? 2.211 3.160 -18.023 1.00 98.38 84 ARG A O 1
ATOM 659 N N . ASP A 1 85 ? 3.397 4.921 -17.280 1.00 98.50 85 ASP A N 1
ATOM 660 C CA . ASP A 1 85 ? 3.568 5.582 -18.570 1.00 98.50 85 ASP A CA 1
ATOM 661 C C . ASP A 1 85 ? 4.643 4.896 -19.415 1.00 98.50 85 ASP A C 1
ATOM 663 O O . ASP A 1 85 ? 4.454 4.709 -20.615 1.00 98.50 85 ASP A O 1
ATOM 667 N N . GLU A 1 86 ? 5.757 4.474 -18.806 1.00 98.56 86 GLU A N 1
ATOM 668 C CA . GLU A 1 86 ? 6.849 3.842 -19.550 1.00 98.56 86 GLU A CA 1
ATOM 669 C C . GLU A 1 86 ? 6.637 2.346 -19.778 1.00 98.56 86 GLU A C 1
ATOM 671 O O . GLU A 1 86 ? 6.984 1.841 -20.845 1.00 98.56 86 GLU A O 1
ATOM 676 N N . LEU A 1 87 ? 6.112 1.617 -18.783 1.00 98.56 87 LEU A N 1
ATOM 677 C CA . LEU A 1 87 ? 6.035 0.150 -18.835 1.00 98.56 87 LEU A CA 1
ATOM 678 C C . LEU A 1 87 ? 4.599 -0.385 -18.929 1.00 98.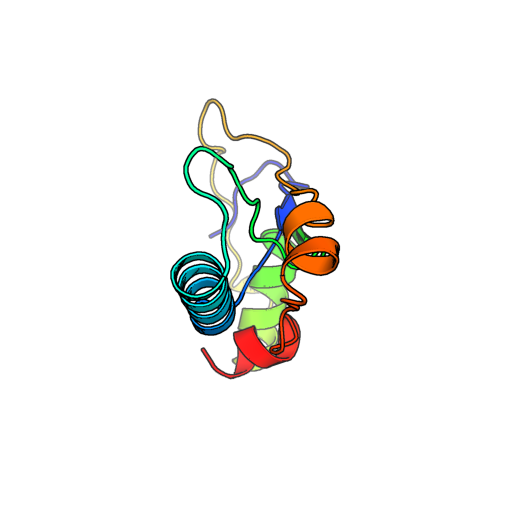56 87 LEU A C 1
ATOM 680 O O . LEU A 1 87 ? 4.405 -1.593 -19.080 1.00 98.56 87 LEU A O 1
ATOM 684 N N . GLY A 1 88 ? 3.591 0.490 -18.865 1.00 98.19 88 GLY A N 1
ATOM 685 C CA . GLY A 1 88 ? 2.181 0.119 -19.006 1.00 98.19 88 GLY A CA 1
ATOM 686 C C . GLY A 1 88 ? 1.604 -0.658 -17.821 1.00 98.19 88 GLY A C 1
ATOM 687 O O . GLY A 1 88 ? 0.479 -1.148 -17.915 1.00 98.19 88 GLY A O 1
ATOM 688 N N . TRP A 1 89 ? 2.344 -0.796 -16.716 1.00 98.50 89 TRP A N 1
ATOM 689 C CA . TRP A 1 89 ? 1.851 -1.501 -15.534 1.00 98.50 89 TRP A CA 1
ATOM 690 C C . TRP A 1 89 ? 0.753 -0.693 -14.840 1.00 98.50 89 TRP A C 1
ATOM 692 O O . TRP A 1 89 ? 0.854 0.524 -14.695 1.00 98.50 89 TRP A O 1
ATOM 702 N N . ARG A 1 90 ? -0.293 -1.380 -14.379 1.00 98.31 90 ARG A N 1
ATOM 703 C CA . ARG A 1 90 ? -1.357 -0.840 -13.524 1.00 98.31 90 ARG A CA 1
ATOM 704 C C . ARG A 1 90 ? -1.762 -1.921 -12.518 1.00 98.31 90 ARG A C 1
ATOM 706 O O . ARG A 1 90 ? -1.704 -3.098 -12.886 1.00 98.31 90 ARG A O 1
ATOM 713 N N . PRO A 1 91 ? -2.174 -1.555 -11.290 1.00 97.75 91 PRO A N 1
ATOM 714 C CA . PRO A 1 91 ? -2.770 -2.526 -10.381 1.00 97.75 91 PRO A CA 1
ATOM 715 C C . PRO A 1 91 ? -4.048 -3.103 -10.995 1.00 97.75 91 PRO A C 1
ATOM 717 O O . PRO A 1 91 ? -4.726 -2.436 -11.779 1.00 97.75 91 PRO A O 1
ATOM 720 N N . GLN A 1 92 ? -4.345 -4.353 -10.665 1.00 98.19 92 GLN A N 1
ATOM 721 C CA . GLN A 1 92 ? -5.507 -5.090 -11.162 1.00 98.19 92 GLN A CA 1
ATOM 722 C C . GLN A 1 92 ? -6.466 -5.480 -10.036 1.00 98.19 92 GLN A C 1
ATOM 724 O O . GLN A 1 92 ? -7.592 -5.884 -10.316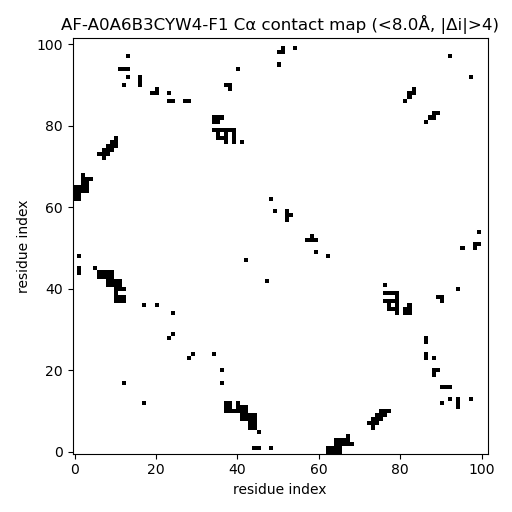 1.00 98.19 92 GLN A O 1
ATOM 729 N N . ILE A 1 93 ? -6.015 -5.409 -8.783 1.00 98.44 93 ILE A N 1
ATOM 730 C CA . ILE A 1 93 ? -6.779 -5.800 -7.605 1.00 98.44 93 ILE A CA 1
ATOM 731 C C . ILE A 1 93 ? -7.130 -4.531 -6.836 1.00 98.44 93 ILE A C 1
ATOM 733 O O . ILE A 1 93 ? -6.264 -3.859 -6.273 1.00 98.44 93 ILE A O 1
ATOM 737 N N . GLU A 1 94 ? -8.420 -4.209 -6.822 1.00 97.88 94 GLU A N 1
ATOM 738 C CA . GLU A 1 94 ? -8.952 -3.091 -6.047 1.00 97.88 94 GLU A CA 1
ATOM 739 C C . GLU A 1 94 ? -8.761 -3.332 -4.547 1.00 97.88 94 GLU A C 1
ATOM 741 O O . GLU A 1 94 ? -8.870 -4.465 -4.077 1.00 97.88 94 GLU A O 1
ATOM 746 N N . PHE A 1 95 ? -8.511 -2.261 -3.786 1.00 97.88 95 PHE A N 1
ATOM 747 C CA . PHE A 1 95 ? -8.167 -2.345 -2.361 1.00 97.88 95 PHE A CA 1
ATOM 748 C C . PHE A 1 95 ? -9.168 -3.178 -1.555 1.00 97.88 95 PHE A C 1
ATOM 750 O O . PHE A 1 95 ? -8.770 -4.131 -0.891 1.00 97.88 95 PHE A O 1
ATOM 757 N N . GLU A 1 96 ? -10.464 -2.871 -1.653 1.00 97.44 96 GLU A N 1
ATOM 758 C CA . GLU A 1 96 ? -11.475 -3.613 -0.900 1.00 97.44 96 GLU A CA 1
ATOM 759 C C . GLU A 1 96 ? -11.564 -5.078 -1.330 1.00 97.44 96 GLU A C 1
ATOM 761 O O . GLU A 1 96 ? -11.706 -5.955 -0.488 1.00 97.44 96 GLU A O 1
ATOM 766 N N . ALA A 1 97 ? -11.477 -5.360 -2.633 1.00 97.75 97 ALA A N 1
ATOM 767 C CA . ALA A 1 97 ? -11.524 -6.730 -3.136 1.00 97.75 97 ALA A CA 1
ATOM 768 C C . ALA A 1 97 ? -10.323 -7.546 -2.635 1.00 97.75 97 ALA A C 1
ATOM 770 O O . ALA A 1 97 ? -10.503 -8.668 -2.174 1.00 97.75 97 ALA A O 1
ATOM 771 N N . GLY A 1 98 ? -9.123 -6.957 -2.652 1.00 97.75 98 GLY A N 1
ATOM 772 C CA . GLY A 1 98 ? -7.910 -7.596 -2.147 1.00 97.75 98 GLY A CA 1
ATOM 773 C C . GLY A 1 98 ? -7.936 -7.837 -0.637 1.00 97.75 98 GLY A C 1
ATOM 774 O O . GLY A 1 98 ? -7.451 -8.871 -0.189 1.00 97.75 98 GLY A O 1
ATOM 775 N N . VAL A 1 99 ? -8.526 -6.928 0.150 1.00 97.44 99 VAL A N 1
ATOM 776 C CA . VAL A 1 99 ? -8.712 -7.146 1.597 1.00 97.44 99 VAL A CA 1
ATOM 777 C C . VAL A 1 99 ? -9.671 -8.305 1.861 1.00 97.44 99 VAL A C 1
ATOM 779 O O . VAL A 1 99 ? -9.381 -9.108 2.735 1.00 97.44 99 VAL A O 1
ATOM 782 N N . ARG A 1 100 ? -10.767 -8.431 1.100 1.00 97.12 100 ARG A N 1
ATOM 783 C CA . ARG A 1 100 ? -11.715 -9.554 1.248 1.00 97.12 100 ARG A CA 1
ATOM 784 C C . ARG A 1 100 ? -11.138 -10.902 0.808 1.00 97.12 100 ARG A C 1
ATOM 786 O O . ARG A 1 100 ? -11.549 -11.936 1.317 1.00 97.12 100 ARG A O 1
ATOM 793 N N . GLU A 1 101 ? -10.231 -10.903 -0.168 1.00 96.88 101 GLU A N 1
ATOM 794 C CA . GLU A 1 101 ? -9.548 -12.118 -0.636 1.00 96.88 101 GLU A CA 1
ATOM 795 C C . GLU A 1 101 ? -8.515 -12.650 0.376 1.00 96.88 101 GLU A C 1
ATOM 797 O O . GLU A 1 101 ? -8.272 -13.857 0.411 1.00 96.88 101 GLU A O 1
ATOM 802 N N . THR A 1 102 ? -7.904 -11.756 1.164 1.00 93.94 102 THR A N 1
ATOM 803 C CA . THR A 1 102 ? -6.795 -12.054 2.093 1.00 93.94 102 THR A CA 1
ATOM 804 C C . THR A 1 102 ? -7.270 -12.730 3.376 1.00 93.94 102 THR A C 1
ATOM 806 O O . THR A 1 102 ? -6.623 -13.726 3.778 1.00 93.94 102 THR A O 1
#

Nearest PDB structures (foldseek):
  1r66-assembly1_A-2  TM=9.628E-01  e=1.378E-08  Streptomyces venezuelae
  1oc2-assembly1_B  TM=9.565E-01  e=2.876E-08  Streptococcus suis
  1r6d-assembly1_A-2  TM=9.634E-01  e=3.758E-08  Streptomyces venezuelae
  2hun-assembly1_B  TM=9.669E-01  e=6.862E-08  Pyrococcus horikoshii OT3
  2hun-assembly1_A  TM=9.030E-01  e=2.446E-07  Pyrococcus horikoshii OT3

Secondary structure (DSSP, 8-state):
-EESSTT-EEE---HHHHHHHHHHHHHHPPTT-------S-EEEHHHHHHHHHHHTT--GGG--EEPPPTT--SEE----HHHHHHH-----S-HHHHHHH-

pLDDT: mean 95.92, std 4.18, range [72.0, 98.75]